Protein AF-A0AAW3Q470-F1 (afdb_monomer)

Organism: NCBI:txid179879

Structure (mmCIF, N/CA/C/O backbone):
data_AF-A0AAW3Q470-F1
#
_entry.id   AF-A0AAW3Q470-F1
#
loop_
_atom_site.group_PDB
_atom_site.id
_atom_site.type_symbol
_atom_site.label_atom_id
_atom_site.label_alt_id
_atom_site.label_comp_id
_atom_site.label_asym_id
_atom_site.label_entity_id
_atom_site.label_seq_id
_atom_site.pdbx_PDB_ins_code
_atom_site.Cartn_x
_atom_site.Cartn_y
_atom_site.Cartn_z
_atom_site.occupancy
_atom_site.B_iso_or_equiv
_atom_site.auth_seq_id
_atom_site.auth_comp_id
_atom_site.auth_asym_id
_atom_site.auth_atom_id
_atom_site.pdbx_PDB_model_num
ATOM 1 N N . MET A 1 1 ? 14.178 1.733 10.748 1.00 35.72 1 MET A N 1
ATOM 2 C CA . MET A 1 1 ? 14.157 0.295 10.387 1.00 35.72 1 MET A CA 1
ATOM 3 C C . MET A 1 1 ? 13.351 -0.022 9.128 1.00 35.72 1 MET A C 1
ATOM 5 O O . MET A 1 1 ? 13.831 -0.846 8.365 1.00 35.72 1 MET A O 1
ATOM 9 N N . SER A 1 2 ? 12.209 0.620 8.828 1.00 35.84 2 SER A N 1
ATOM 10 C CA . SER A 1 2 ? 11.646 0.565 7.457 1.00 35.84 2 SER A CA 1
ATOM 11 C C . SER A 1 2 ? 12.534 1.282 6.434 1.00 35.84 2 SER A C 1
ATOM 13 O O . SER A 1 2 ? 12.610 0.848 5.295 1.00 35.84 2 SER A O 1
ATOM 15 N N . THR A 1 3 ? 13.303 2.284 6.872 1.00 40.38 3 THR A N 1
ATOM 16 C CA . THR A 1 3 ? 14.409 2.885 6.111 1.00 40.38 3 THR A CA 1
ATOM 17 C C . THR A 1 3 ? 15.467 1.862 5.714 1.00 40.38 3 THR A C 1
ATOM 19 O O . THR A 1 3 ? 15.825 1.831 4.556 1.00 40.38 3 THR A O 1
ATOM 22 N N . ILE A 1 4 ? 15.866 0.961 6.618 1.00 41.03 4 ILE A N 1
ATOM 23 C CA . ILE A 1 4 ? 16.892 -0.068 6.361 1.00 41.03 4 ILE A CA 1
ATOM 24 C C . ILE A 1 4 ? 16.369 -1.149 5.403 1.00 41.03 4 ILE A C 1
ATOM 26 O O . ILE A 1 4 ? 17.109 -1.680 4.588 1.00 41.03 4 ILE A O 1
ATOM 30 N N . VAL A 1 5 ? 15.076 -1.483 5.479 1.00 47.66 5 VAL A N 1
ATOM 31 C CA . VAL A 1 5 ? 14.453 -2.446 4.556 1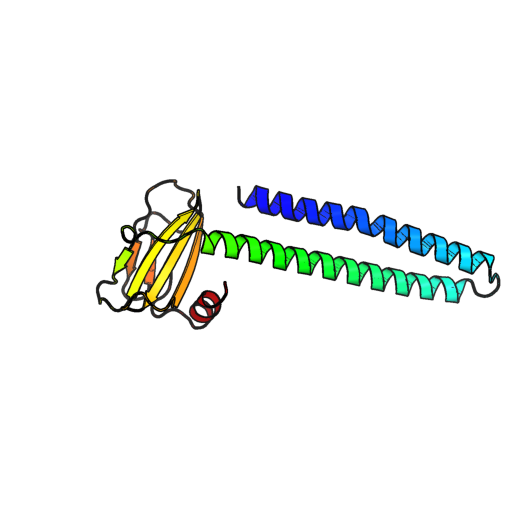.00 47.66 5 VAL A CA 1
ATOM 32 C C . VAL A 1 5 ? 14.226 -1.831 3.172 1.00 47.66 5 VAL A C 1
ATOM 34 O O . VAL A 1 5 ? 14.448 -2.520 2.178 1.00 47.66 5 VAL A O 1
ATOM 37 N N . ASN A 1 6 ? 13.847 -0.550 3.101 1.00 56.38 6 ASN A N 1
ATOM 38 C CA . ASN A 1 6 ? 13.833 0.191 1.842 1.00 56.38 6 ASN A CA 1
ATOM 39 C C . ASN A 1 6 ? 15.249 0.379 1.301 1.00 56.38 6 ASN A C 1
ATOM 41 O O . ASN A 1 6 ? 15.445 0.173 0.118 1.00 56.38 6 ASN A O 1
ATOM 45 N N . GLU A 1 7 ? 16.246 0.678 2.132 1.00 57.41 7 GLU A N 1
ATOM 46 C CA . GLU A 1 7 ? 17.653 0.769 1.731 1.00 57.41 7 GLU A CA 1
ATOM 47 C C . GLU A 1 7 ? 18.174 -0.563 1.222 1.00 57.41 7 GLU A C 1
ATOM 49 O O . GLU A 1 7 ? 18.815 -0.584 0.186 1.00 57.41 7 GLU A O 1
ATOM 54 N N . ALA A 1 8 ? 17.876 -1.679 1.888 1.00 63.56 8 ALA A N 1
ATOM 55 C CA . ALA A 1 8 ? 18.294 -3.000 1.433 1.00 63.56 8 ALA A CA 1
ATOM 56 C C . ALA A 1 8 ? 17.607 -3.384 0.113 1.00 63.56 8 ALA A C 1
ATOM 58 O O . ALA A 1 8 ? 18.249 -3.952 -0.764 1.00 63.56 8 ALA A O 1
ATOM 59 N N . GLY A 1 9 ? 16.325 -3.040 -0.058 1.00 64.50 9 GLY A N 1
ATOM 60 C CA . GLY A 1 9 ? 15.605 -3.223 -1.320 1.00 64.50 9 GLY A CA 1
ATOM 61 C C . GLY A 1 9 ? 16.152 -2.337 -2.442 1.00 64.50 9 GLY A C 1
ATOM 62 O O . GLY A 1 9 ? 16.426 -2.826 -3.533 1.00 64.50 9 GLY A O 1
ATOM 63 N N . ILE A 1 10 ? 16.390 -1.055 -2.162 1.00 67.50 10 ILE A N 1
ATOM 64 C CA . ILE A 1 10 ? 16.997 -0.086 -3.085 1.00 67.50 10 ILE A CA 1
ATOM 65 C C . ILE A 1 10 ? 18.430 -0.505 -3.433 1.00 67.50 10 ILE A C 1
ATOM 67 O O . ILE A 1 10 ? 18.812 -0.446 -4.597 1.00 67.50 10 ILE A O 1
ATOM 71 N N . ALA A 1 11 ? 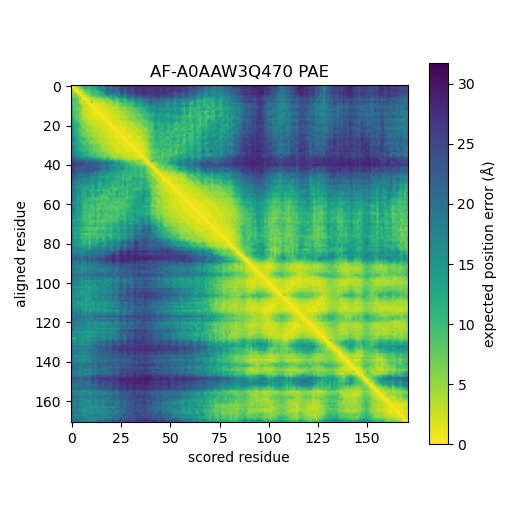19.204 -0.992 -2.465 1.00 67.69 11 ALA A N 1
ATOM 72 C CA . ALA A 1 11 ? 20.562 -1.483 -2.662 1.00 67.69 11 ALA A CA 1
ATOM 73 C C . ALA A 1 11 ? 20.576 -2.754 -3.513 1.00 67.69 11 ALA A C 1
ATOM 75 O O . ALA A 1 11 ? 21.370 -2.847 -4.442 1.00 67.69 11 ALA A O 1
ATOM 76 N N . LEU A 1 12 ? 19.669 -3.705 -3.270 1.00 75.12 12 LEU A N 1
ATOM 77 C CA . LEU A 1 12 ? 19.540 -4.910 -4.093 1.00 75.12 12 LEU A CA 1
ATOM 78 C C . LEU A 1 12 ? 19.161 -4.560 -5.539 1.00 75.12 12 LEU A C 1
ATOM 80 O O . LEU A 1 12 ? 19.720 -5.107 -6.487 1.00 75.12 12 LEU A O 1
ATOM 84 N N . MET A 1 13 ? 18.249 -3.605 -5.707 1.00 70.88 13 MET A N 1
ATOM 85 C CA . MET A 1 13 ? 17.831 -3.094 -7.012 1.00 70.88 13 MET A CA 1
ATOM 86 C C . MET A 1 13 ? 18.971 -2.369 -7.727 1.00 70.88 13 MET A C 1
ATOM 88 O O . MET A 1 13 ? 19.180 -2.585 -8.919 1.00 70.88 13 MET A O 1
ATOM 92 N N . ALA A 1 14 ? 19.753 -1.570 -7.001 1.00 71.25 14 ALA A N 1
ATOM 93 C CA . ALA A 1 14 ? 20.949 -0.923 -7.521 1.00 71.25 14 ALA A CA 1
ATOM 94 C C . ALA A 1 14 ? 22.010 -1.954 -7.935 1.00 71.25 14 ALA A C 1
ATOM 96 O O . ALA A 1 14 ? 22.569 -1.837 -9.021 1.00 71.25 14 ALA A O 1
ATOM 97 N N . ILE A 1 15 ? 22.235 -3.000 -7.135 1.00 78.62 15 ILE A N 1
ATOM 98 C CA . ILE A 1 15 ? 23.158 -4.098 -7.461 1.00 78.62 15 ILE A CA 1
ATOM 99 C C . ILE A 1 15 ? 22.696 -4.835 -8.723 1.00 78.62 15 ILE A C 1
ATOM 101 O O . ILE A 1 15 ? 23.507 -5.076 -9.614 1.00 78.62 15 ILE A O 1
ATOM 105 N N . LEU A 1 16 ? 21.403 -5.147 -8.849 1.00 76.88 16 LEU A N 1
ATOM 106 C CA . LEU A 1 16 ? 20.843 -5.775 -10.051 1.00 76.88 16 LEU A CA 1
ATOM 107 C C . LEU A 1 16 ? 21.001 -4.883 -11.288 1.00 76.88 16 LEU A C 1
ATOM 109 O O . LEU A 1 16 ? 21.355 -5.374 -12.362 1.00 76.88 16 LEU A O 1
ATOM 113 N N . LEU A 1 17 ? 20.797 -3.573 -11.151 1.00 73.38 17 LEU A N 1
ATOM 114 C CA . LEU A 1 17 ? 21.004 -2.618 -12.241 1.00 73.38 17 LEU A CA 1
ATOM 115 C C . LEU A 1 17 ? 22.481 -2.566 -12.663 1.00 73.38 17 LEU A C 1
ATOM 117 O O . LEU A 1 17 ? 22.801 -2.658 -13.848 1.00 73.38 17 LEU A O 1
ATOM 121 N N . VAL A 1 18 ? 23.383 -2.479 -11.683 1.00 78.44 18 VAL A N 1
ATOM 122 C CA . VAL A 1 18 ? 24.838 -2.447 -11.884 1.00 78.44 18 VAL A CA 1
ATOM 123 C C . VAL A 1 18 ? 25.358 -3.764 -12.454 1.00 78.44 18 VAL A C 1
ATOM 125 O O . VAL A 1 18 ? 26.320 -3.738 -13.208 1.00 78.44 18 VAL A O 1
ATOM 128 N N . ALA A 1 19 ? 24.732 -4.902 -12.154 1.00 77.56 19 ALA A N 1
ATOM 129 C CA . ALA A 1 19 ? 25.108 -6.198 -12.717 1.00 77.56 19 ALA A CA 1
ATOM 130 C C . ALA A 1 19 ? 24.569 -6.404 -14.144 1.00 77.56 19 ALA A C 1
ATOM 132 O O . ALA A 1 19 ? 25.247 -6.986 -14.988 1.00 77.56 19 ALA A O 1
ATOM 133 N N . THR A 1 20 ? 23.363 -5.914 -14.446 1.00 75.12 20 THR A N 1
ATOM 134 C CA . THR A 1 20 ? 22.723 -6.110 -15.760 1.00 75.12 20 THR A CA 1
ATOM 135 C C . THR A 1 20 ? 23.263 -5.170 -16.838 1.00 75.12 20 THR A C 1
ATOM 137 O O . THR A 1 20 ? 23.441 -5.598 -17.980 1.00 75.12 20 THR A O 1
ATOM 140 N N . LEU A 1 21 ? 23.594 -3.923 -16.492 1.00 74.38 21 LEU A N 1
ATOM 141 C CA . LEU A 1 21 ? 24.195 -2.948 -17.411 1.00 74.38 21 LEU A CA 1
ATOM 142 C C . LEU A 1 21 ? 25.477 -3.445 -18.115 1.00 74.38 21 LEU A C 1
ATOM 144 O O . LEU A 1 21 ? 25.499 -3.412 -19.346 1.00 74.38 21 LEU A O 1
ATOM 148 N N . PRO A 1 22 ? 26.520 -3.943 -17.418 1.00 76.19 22 PRO A N 1
ATOM 149 C CA . PRO A 1 22 ? 27.754 -4.405 -18.049 1.00 76.19 22 PRO A CA 1
ATOM 150 C C . PRO A 1 22 ? 27.541 -5.642 -18.925 1.00 76.19 22 PRO A C 1
ATOM 152 O O . PRO A 1 22 ? 28.204 -5.789 -19.945 1.00 76.19 22 PRO A O 1
ATOM 155 N N . ILE A 1 23 ? 26.586 -6.515 -18.586 1.00 75.25 23 ILE A N 1
ATOM 156 C CA . ILE A 1 23 ? 26.246 -7.678 -19.420 1.00 75.25 23 ILE A CA 1
ATOM 157 C C . ILE A 1 23 ? 25.618 -7.214 -20.740 1.00 75.25 23 ILE A C 1
ATOM 159 O O . ILE A 1 23 ? 25.977 -7.701 -21.814 1.00 75.25 23 ILE A O 1
ATOM 163 N N . VAL A 1 24 ? 24.702 -6.244 -20.676 1.00 75.44 24 VAL A N 1
ATOM 164 C CA . VAL A 1 24 ? 24.042 -5.682 -21.862 1.00 75.44 24 VAL A CA 1
ATOM 165 C C . VAL A 1 24 ? 25.033 -4.911 -22.735 1.00 75.44 24 VAL A C 1
ATOM 167 O O . VAL A 1 24 ? 25.000 -5.060 -23.962 1.00 75.44 24 VAL A O 1
ATOM 170 N N . THR A 1 25 ? 25.941 -4.131 -22.139 1.00 75.06 25 THR A N 1
ATOM 171 C CA . THR A 1 25 ? 26.975 -3.413 -22.897 1.00 75.06 25 THR A CA 1
ATOM 172 C C . THR A 1 25 ? 27.974 -4.378 -23.528 1.00 75.06 25 THR A C 1
ATOM 174 O O . THR A 1 25 ? 28.236 -4.248 -24.721 1.00 75.06 25 THR A O 1
ATOM 177 N N . LEU A 1 26 ? 28.454 -5.393 -22.800 1.00 76.81 26 LEU A N 1
ATOM 178 C CA . LEU A 1 26 ? 29.389 -6.396 -23.318 1.00 76.81 26 LEU A CA 1
ATOM 179 C C . LEU A 1 26 ? 28.780 -7.179 -24.490 1.00 76.81 26 LEU A C 1
ATOM 181 O O . LEU A 1 26 ? 29.400 -7.297 -25.545 1.00 76.81 26 LEU A O 1
ATOM 185 N N . ALA A 1 27 ? 27.539 -7.656 -24.347 1.00 75.25 27 ALA A N 1
ATOM 186 C CA . ALA A 1 27 ? 26.845 -8.387 -25.407 1.00 75.25 27 ALA A CA 1
ATOM 187 C C . ALA A 1 27 ? 26.635 -7.537 -26.672 1.00 75.25 27 ALA A C 1
ATOM 189 O O . ALA A 1 27 ? 26.650 -8.068 -27.783 1.00 75.25 27 ALA A O 1
ATOM 190 N N . SER A 1 28 ? 26.443 -6.228 -26.509 1.00 70.50 28 SER A N 1
ATOM 191 C CA . SER A 1 28 ? 26.284 -5.297 -27.631 1.00 70.50 28 SER A CA 1
ATOM 192 C C . SER A 1 28 ? 27.628 -4.980 -28.285 1.00 70.50 28 SER A C 1
ATOM 194 O O . SER A 1 28 ? 27.725 -4.963 -29.506 1.00 70.50 28 SER A O 1
ATOM 196 N N . LEU A 1 29 ? 28.690 -4.829 -27.490 1.00 75.44 29 LEU A N 1
ATOM 197 C CA . LEU A 1 29 ? 30.047 -4.575 -27.976 1.00 75.44 29 LEU A CA 1
ATOM 198 C C . LEU A 1 29 ? 30.573 -5.757 -28.804 1.00 75.44 29 LEU A C 1
ATOM 200 O O . LEU A 1 29 ? 31.137 -5.542 -29.873 1.00 75.44 29 LEU A O 1
ATOM 204 N N . VAL A 1 30 ? 30.294 -6.996 -28.381 1.00 78.94 30 VAL A N 1
ATOM 205 C CA . VAL A 1 30 ? 30.617 -8.218 -29.143 1.00 78.94 30 VAL A CA 1
ATOM 206 C C . VAL A 1 30 ? 29.910 -8.247 -30.503 1.00 78.94 30 VAL A C 1
ATOM 208 O O . VAL A 1 30 ? 30.540 -8.562 -31.513 1.00 78.94 30 VAL A O 1
ATOM 211 N N . ARG A 1 31 ? 28.621 -7.885 -30.564 1.00 72.62 31 ARG A N 1
ATOM 212 C CA . ARG A 1 31 ? 27.865 -7.829 -31.832 1.00 72.62 31 ARG A CA 1
ATOM 213 C C . ARG A 1 31 ? 28.384 -6.747 -32.762 1.00 72.62 31 ARG A C 1
ATOM 215 O O . ARG A 1 31 ? 28.517 -6.981 -33.959 1.00 72.62 31 ARG A O 1
ATOM 222 N N . LEU A 1 32 ? 28.715 -5.589 -32.203 1.00 68.88 32 LEU A N 1
ATOM 223 C CA . LEU A 1 32 ? 29.225 -4.451 -32.953 1.00 68.88 32 LEU A CA 1
ATOM 224 C C . LEU A 1 32 ? 30.609 -4.770 -33.538 1.00 68.88 32 LEU A C 1
ATOM 226 O O . LEU A 1 32 ? 30.848 -4.510 -34.717 1.00 68.88 32 LEU A O 1
ATOM 230 N N . LEU A 1 33 ? 31.474 -5.438 -32.765 1.00 74.56 33 LEU A N 1
ATOM 231 C CA . LEU A 1 33 ? 32.753 -5.954 -33.256 1.00 74.56 33 LEU A CA 1
ATOM 232 C C . LEU A 1 33 ? 32.542 -6.947 -34.404 1.00 74.56 33 LEU A C 1
ATOM 234 O O . LEU A 1 33 ? 33.139 -6.789 -35.466 1.00 74.56 33 LEU A O 1
ATOM 238 N N . HIS A 1 34 ? 31.650 -7.926 -34.219 1.00 77.00 34 HIS A N 1
ATOM 239 C CA . HIS A 1 34 ? 31.324 -8.915 -35.246 1.00 77.00 34 HIS A CA 1
ATOM 240 C C . HIS A 1 34 ? 30.799 -8.252 -36.529 1.00 77.00 34 HIS A C 1
ATOM 242 O O . HIS A 1 34 ? 31.244 -8.583 -37.626 1.00 77.00 34 HIS A O 1
ATOM 248 N N . SER A 1 35 ? 29.895 -7.277 -36.413 1.00 67.94 35 SER A N 1
ATOM 249 C CA . SER A 1 35 ? 29.346 -6.542 -37.557 1.00 67.94 35 SER A CA 1
ATOM 250 C C . SER A 1 35 ? 30.425 -5.761 -38.309 1.00 67.94 35 SER A C 1
ATOM 252 O O . SER A 1 35 ? 30.483 -5.842 -39.532 1.00 67.94 35 SER A O 1
ATOM 254 N N . ILE A 1 36 ? 31.309 -5.050 -37.599 1.00 70.12 36 ILE A N 1
ATOM 255 C CA . ILE A 1 36 ? 32.412 -4.290 -38.212 1.00 70.12 36 ILE A CA 1
ATOM 256 C C . ILE A 1 36 ? 33.407 -5.220 -38.918 1.00 70.12 36 ILE A C 1
ATOM 258 O O . ILE A 1 36 ? 33.888 -4.880 -39.999 1.00 70.12 36 ILE A O 1
ATOM 262 N N . LEU A 1 37 ? 33.716 -6.374 -38.317 1.00 72.44 37 LEU A N 1
ATOM 263 C CA . LEU A 1 37 ? 34.599 -7.388 -38.902 1.00 72.44 37 LEU A CA 1
ATOM 264 C C . LEU A 1 37 ? 33.973 -8.065 -40.127 1.00 72.44 37 LEU A C 1
ATOM 266 O O . LEU A 1 37 ? 34.682 -8.367 -41.081 1.00 72.44 37 LEU A O 1
ATOM 270 N N . SER A 1 38 ? 32.658 -8.291 -40.108 1.00 73.25 38 SER A N 1
ATOM 271 C CA . SER A 1 38 ? 31.947 -8.983 -41.188 1.00 73.25 38 SER A CA 1
ATOM 272 C C . SER A 1 38 ? 31.560 -8.089 -42.371 1.00 73.25 38 SER A C 1
ATOM 274 O O . SER A 1 38 ? 31.427 -8.609 -43.475 1.00 73.25 38 SER A O 1
ATOM 276 N N . ASN A 1 39 ? 31.388 -6.770 -42.182 1.00 66.62 39 ASN A N 1
ATOM 277 C CA . ASN A 1 39 ? 30.885 -5.894 -43.245 1.00 66.62 39 ASN A CA 1
ATOM 278 C C . ASN A 1 39 ? 31.510 -4.474 -43.214 1.00 66.62 39 ASN A C 1
ATOM 280 O O . ASN A 1 39 ? 30.959 -3.549 -42.611 1.00 66.62 39 ASN A O 1
ATOM 284 N N . PRO A 1 40 ? 32.671 -4.257 -43.864 1.00 63.00 40 PRO A N 1
ATOM 285 C CA . PRO A 1 40 ? 33.453 -3.023 -43.722 1.00 63.00 40 PRO A CA 1
ATOM 286 C C . PRO A 1 40 ? 32.849 -1.776 -44.402 1.00 63.00 40 PRO A C 1
ATOM 288 O O . PRO A 1 40 ? 33.286 -0.666 -44.099 1.00 63.00 40 PRO A O 1
ATOM 291 N N . GLY A 1 41 ? 31.859 -1.934 -45.292 1.00 66.75 41 GLY A N 1
ATOM 292 C CA . GLY A 1 41 ? 31.268 -0.843 -46.086 1.00 66.75 41 GLY A CA 1
ATOM 293 C C . GLY A 1 41 ? 30.074 -0.110 -45.455 1.00 66.75 41 GLY A C 1
ATOM 294 O O . GLY A 1 41 ? 29.763 0.995 -45.886 1.00 66.75 41 GLY A O 1
ATOM 295 N N . ASP A 1 42 ? 29.432 -0.676 -44.426 1.00 68.00 42 ASP A N 1
ATOM 296 C CA . ASP A 1 42 ? 28.214 -0.126 -43.798 1.00 68.00 42 ASP A CA 1
ATOM 297 C C . ASP A 1 42 ? 28.392 0.087 -42.285 1.00 68.00 42 ASP A C 1
ATOM 299 O O . ASP A 1 42 ? 27.664 -0.429 -41.436 1.00 68.00 42 ASP A O 1
ATOM 303 N N . ARG A 1 43 ? 29.427 0.847 -41.913 1.00 62.59 43 ARG A N 1
ATOM 304 C CA . ARG A 1 43 ? 29.689 1.165 -40.499 1.00 62.59 43 ARG A CA 1
ATOM 305 C C . ARG A 1 43 ? 28.611 2.066 -39.892 1.00 62.59 43 ARG A C 1
ATOM 307 O O . ARG A 1 43 ? 28.300 1.918 -38.716 1.00 62.59 43 ARG A O 1
ATOM 314 N N . GLY A 1 44 ? 28.040 2.989 -40.669 1.00 65.06 44 GLY A N 1
ATOM 315 C CA . GLY A 1 44 ? 27.055 3.960 -40.177 1.00 65.06 44 GLY A CA 1
ATOM 316 C C . GLY A 1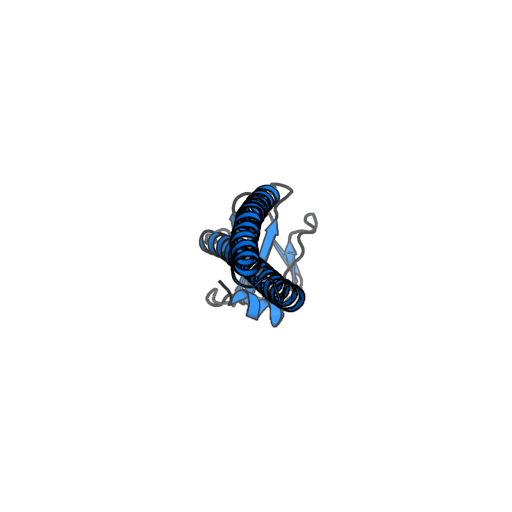 44 ? 25.707 3.329 -39.813 1.00 65.06 44 GLY A C 1
ATOM 317 O O . GLY A 1 44 ? 25.188 3.589 -38.725 1.00 65.06 44 GLY A O 1
ATOM 318 N N . GLY A 1 45 ? 25.169 2.465 -40.685 1.00 70.25 45 GLY A N 1
ATOM 319 C CA . GLY A 1 45 ? 23.904 1.763 -40.450 1.00 70.25 45 GLY A CA 1
ATOM 320 C C . GLY A 1 45 ? 23.997 0.758 -39.303 1.00 70.25 45 GLY A C 1
ATOM 321 O O . GLY A 1 45 ? 23.134 0.741 -38.420 1.00 70.25 45 GLY A O 1
ATOM 322 N N . ALA A 1 46 ? 25.097 -0.001 -39.249 1.00 67.25 46 ALA A N 1
ATOM 323 C CA . ALA A 1 46 ? 25.353 -0.974 -38.188 1.00 67.25 46 ALA A CA 1
ATOM 324 C C . ALA A 1 46 ? 25.425 -0.330 -36.790 1.00 67.25 46 ALA A C 1
ATOM 326 O O . ALA A 1 46 ? 24.809 -0.827 -35.845 1.00 67.25 46 ALA A O 1
ATOM 327 N N . ILE A 1 47 ? 26.115 0.810 -36.648 1.00 66.62 47 ILE A N 1
ATOM 328 C CA . ILE A 1 47 ? 26.227 1.518 -35.360 1.00 66.62 47 ILE A CA 1
ATOM 329 C C . ILE A 1 47 ? 24.862 2.065 -34.915 1.00 66.62 47 ILE A C 1
ATOM 331 O O . ILE A 1 47 ? 24.484 1.904 -33.754 1.00 66.62 47 ILE A O 1
ATOM 335 N N . ALA A 1 48 ? 24.090 2.675 -35.821 1.00 72.56 48 ALA A N 1
ATOM 336 C CA . ALA A 1 48 ? 22.782 3.244 -35.484 1.00 72.56 48 ALA A CA 1
ATOM 337 C C . ALA A 1 48 ? 21.768 2.172 -35.041 1.00 72.56 48 ALA A C 1
ATOM 339 O O . ALA A 1 48 ? 21.003 2.378 -34.091 1.00 72.56 48 ALA A O 1
ATOM 340 N N . GLN A 1 49 ? 21.774 1.010 -35.700 1.00 71.69 49 GLN A N 1
ATOM 341 C CA . GLN A 1 49 ? 20.884 -0.098 -35.366 1.00 71.69 49 GLN A CA 1
ATOM 342 C C . GLN A 1 49 ? 21.231 -0.725 -34.008 1.00 71.69 49 GLN A C 1
ATOM 344 O O . GLN A 1 49 ? 20.328 -0.980 -33.206 1.00 71.69 49 GLN A O 1
ATOM 349 N N . GLU A 1 50 ? 22.517 -0.905 -33.704 1.00 69.81 50 GLU A N 1
ATOM 350 C CA . GLU A 1 50 ? 22.961 -1.448 -32.415 1.00 69.81 50 GLU A CA 1
ATOM 351 C C . GLU A 1 50 ? 22.706 -0.476 -31.256 1.00 69.81 50 GLU A C 1
ATOM 353 O O . GLU A 1 50 ? 22.223 -0.898 -30.204 1.00 69.81 50 GLU A O 1
ATOM 358 N N . VAL A 1 51 ? 22.905 0.836 -31.449 1.00 73.69 51 VAL A N 1
ATOM 359 C CA . VAL A 1 51 ? 22.538 1.847 -30.437 1.00 73.69 51 VAL A CA 1
ATOM 360 C C . VAL A 1 51 ? 21.040 1.784 -30.137 1.00 73.69 51 VAL A C 1
ATOM 362 O O . VAL A 1 51 ? 20.642 1.772 -28.973 1.00 73.69 51 VAL A O 1
ATOM 365 N N . LYS A 1 52 ? 20.188 1.659 -31.161 1.00 73.94 52 LYS A N 1
ATOM 366 C CA . LYS A 1 52 ? 18.735 1.535 -30.971 1.00 73.94 52 LYS A CA 1
ATOM 367 C C . LYS A 1 52 ? 18.354 0.265 -30.199 1.00 73.94 52 LYS A C 1
ATOM 369 O O . LYS A 1 52 ? 17.466 0.310 -29.344 1.00 73.94 52 LYS A O 1
ATOM 374 N N . ILE A 1 53 ? 19.016 -0.860 -30.481 1.00 78.62 53 ILE A N 1
ATOM 375 C CA . ILE A 1 53 ? 18.795 -2.133 -29.777 1.00 78.62 53 ILE A CA 1
ATOM 376 C C . ILE A 1 53 ? 19.257 -2.034 -28.319 1.00 78.62 53 ILE A C 1
ATOM 378 O O . ILE A 1 53 ? 18.515 -2.457 -27.428 1.00 78.62 53 ILE A O 1
ATOM 382 N N . LEU A 1 54 ? 20.431 -1.445 -28.072 1.00 74.19 54 LEU A N 1
ATOM 383 C CA . LEU A 1 54 ? 20.974 -1.212 -26.734 1.00 74.19 54 LEU A CA 1
ATOM 384 C C . LEU A 1 54 ? 20.013 -0.350 -25.911 1.00 74.19 54 LEU A C 1
ATOM 386 O O . LEU A 1 54 ? 19.578 -0.777 -24.847 1.00 74.19 54 LEU A O 1
ATOM 390 N N . VAL A 1 55 ? 19.618 0.816 -26.431 1.00 76.69 55 VAL A N 1
ATOM 391 C CA . VAL A 1 55 ? 18.700 1.743 -25.751 1.00 76.69 55 VAL A CA 1
ATOM 392 C C . VAL A 1 55 ? 17.391 1.041 -25.390 1.00 76.69 55 VAL A C 1
ATOM 394 O O . VAL A 1 55 ? 16.948 1.112 -24.244 1.00 76.69 55 VAL A O 1
ATOM 397 N N . ARG A 1 56 ? 16.800 0.289 -26.328 1.00 80.69 56 ARG A N 1
ATOM 398 C CA . ARG A 1 56 ? 15.548 -0.439 -26.085 1.00 80.69 56 ARG A CA 1
ATOM 399 C C . ARG A 1 56 ? 15.706 -1.526 -25.021 1.00 80.69 56 ARG A C 1
ATOM 401 O O . ARG A 1 56 ? 14.832 -1.667 -24.166 1.00 80.69 56 ARG A O 1
ATOM 408 N N . ARG A 1 57 ? 16.793 -2.302 -25.063 1.00 81.00 57 ARG A N 1
ATOM 409 C CA . ARG A 1 57 ? 17.059 -3.373 -24.088 1.00 81.00 57 ARG A CA 1
ATOM 410 C C . ARG A 1 57 ? 17.323 -2.819 -22.699 1.00 81.00 57 ARG A C 1
ATOM 412 O O . ARG A 1 57 ? 16.727 -3.316 -21.751 1.00 81.00 57 ARG A O 1
ATOM 419 N N . THR A 1 58 ? 18.141 -1.777 -22.591 1.00 76.69 58 THR A N 1
ATOM 420 C CA . THR A 1 58 ? 18.420 -1.110 -21.317 1.00 76.69 58 THR A CA 1
ATOM 421 C C . THR A 1 58 ? 17.143 -0.527 -20.729 1.00 76.69 58 THR A C 1
ATOM 423 O O . THR A 1 58 ? 16.835 -0.797 -19.575 1.00 76.69 58 THR A O 1
ATOM 426 N N . PHE A 1 59 ? 16.339 0.179 -21.530 1.00 79.62 59 PHE A N 1
ATOM 427 C CA . PHE A 1 59 ? 15.060 0.717 -21.069 1.00 79.62 59 PHE A CA 1
ATOM 428 C C . PHE A 1 59 ? 14.112 -0.385 -20.576 1.00 79.62 59 PHE A C 1
ATOM 430 O O . PHE A 1 59 ? 13.527 -0.267 -19.504 1.00 79.62 59 PHE A O 1
ATOM 437 N N . THR A 1 60 ? 14.005 -1.489 -21.322 1.00 82.94 60 THR A N 1
ATOM 438 C CA . THR A 1 60 ? 13.151 -2.623 -20.936 1.00 82.94 60 THR A CA 1
ATOM 439 C C . THR A 1 60 ? 13.646 -3.282 -19.647 1.00 82.94 60 THR A C 1
ATOM 441 O O . THR A 1 60 ? 12.845 -3.564 -18.764 1.00 82.94 60 THR A O 1
ATOM 444 N N . ALA A 1 61 ? 14.957 -3.495 -19.507 1.00 78.69 61 ALA A N 1
ATOM 445 C CA . ALA A 1 61 ? 15.546 -4.084 -18.307 1.00 78.69 61 ALA A CA 1
ATOM 446 C C . ALA A 1 61 ? 15.315 -3.202 -17.073 1.00 78.69 61 ALA A C 1
ATOM 448 O O . ALA A 1 61 ? 14.867 -3.701 -16.044 1.00 78.69 61 ALA A O 1
ATOM 449 N N . VAL A 1 62 ? 15.540 -1.890 -17.196 1.00 78.94 62 VAL A N 1
ATOM 450 C CA . VAL A 1 62 ? 15.265 -0.923 -16.124 1.00 78.94 62 VAL A CA 1
ATOM 451 C C . VAL A 1 62 ? 13.784 -0.951 -15.745 1.00 78.94 62 VAL A C 1
ATOM 453 O O . VAL A 1 62 ? 13.467 -1.055 -14.564 1.00 78.94 62 VAL A O 1
ATOM 456 N N . ALA A 1 63 ? 12.875 -0.926 -16.725 1.00 82.12 63 ALA A N 1
ATOM 457 C CA . ALA A 1 63 ? 11.436 -0.964 -16.470 1.00 82.12 63 ALA A CA 1
ATOM 458 C C . ALA A 1 63 ? 11.001 -2.245 -15.736 1.00 82.12 63 ALA A C 1
ATOM 460 O O . ALA A 1 63 ? 10.234 -2.171 -14.777 1.00 82.12 63 ALA A O 1
ATOM 461 N N . VAL A 1 64 ? 11.523 -3.409 -16.141 1.00 84.25 64 VAL A N 1
ATOM 462 C CA . VAL A 1 64 ? 11.244 -4.696 -15.482 1.00 84.25 64 VAL A CA 1
ATOM 463 C C . VAL A 1 64 ? 11.769 -4.707 -14.050 1.00 84.25 64 VAL A C 1
ATOM 465 O O . VAL A 1 64 ? 11.044 -5.109 -13.144 1.00 84.25 64 VAL A O 1
ATOM 468 N N . VAL A 1 65 ? 13.002 -4.241 -13.834 1.00 80.31 65 VAL A N 1
ATOM 469 C CA . VAL A 1 65 ? 13.602 -4.168 -12.498 1.00 80.31 65 VAL A CA 1
ATOM 470 C C . VAL A 1 65 ? 12.746 -3.283 -11.596 1.00 80.31 65 VAL A C 1
ATOM 472 O O . VAL A 1 65 ? 12.302 -3.758 -10.556 1.00 80.31 65 VAL A O 1
ATOM 475 N N . VAL A 1 66 ? 12.421 -2.057 -12.025 1.00 80.31 66 VAL A N 1
ATOM 476 C CA . VAL A 1 66 ? 11.558 -1.125 -11.274 1.00 80.31 66 VAL A CA 1
ATOM 477 C C . VAL A 1 66 ? 10.208 -1.759 -10.931 1.00 80.31 66 VAL A C 1
ATOM 479 O O . VAL A 1 66 ? 9.809 -1.731 -9.768 1.00 80.31 66 VAL A O 1
ATOM 482 N N . ALA A 1 67 ? 9.536 -2.378 -11.906 1.00 81.31 67 ALA A N 1
ATOM 483 C CA . ALA A 1 67 ? 8.250 -3.032 -11.681 1.00 81.31 67 ALA A CA 1
ATOM 484 C C . ALA A 1 67 ? 8.344 -4.155 -10.633 1.00 81.31 67 ALA A C 1
ATOM 486 O O . ALA A 1 67 ? 7.520 -4.208 -9.721 1.00 81.31 67 ALA A O 1
ATOM 487 N N . LEU A 1 68 ? 9.370 -5.009 -10.709 1.00 83.25 68 LEU A N 1
ATOM 488 C CA . LEU A 1 68 ? 9.603 -6.069 -9.722 1.00 83.25 68 LEU A CA 1
ATOM 489 C C . LEU A 1 68 ? 9.872 -5.505 -8.323 1.00 83.25 68 LEU A C 1
ATOM 491 O O . LEU A 1 68 ? 9.347 -6.036 -7.348 1.00 83.25 68 LEU A O 1
ATOM 495 N N . GLY A 1 69 ? 10.635 -4.415 -8.215 1.00 78.12 69 GLY A N 1
ATOM 496 C CA . GLY A 1 69 ? 10.873 -3.734 -6.941 1.00 78.12 69 GLY A CA 1
ATOM 497 C C . GLY A 1 69 ? 9.587 -3.196 -6.313 1.00 78.12 69 GLY A C 1
ATOM 498 O O . GLY A 1 69 ? 9.355 -3.399 -5.121 1.00 78.12 69 GLY A O 1
ATOM 499 N N . CYS A 1 70 ? 8.720 -2.570 -7.115 1.00 77.44 70 CYS A N 1
ATOM 500 C CA . CYS A 1 70 ? 7.408 -2.106 -6.660 1.00 77.44 70 CYS A CA 1
ATOM 501 C C . CYS A 1 70 ? 6.524 -3.270 -6.187 1.00 77.44 70 CYS A C 1
ATOM 503 O O . CYS A 1 70 ? 5.955 -3.196 -5.099 1.00 77.44 70 CYS A O 1
ATOM 505 N N . VAL A 1 71 ? 6.445 -4.356 -6.967 1.00 79.75 71 VAL A N 1
ATOM 506 C CA . VAL A 1 71 ? 5.657 -5.552 -6.617 1.00 79.75 71 VAL A CA 1
ATOM 507 C C . VAL A 1 71 ? 6.182 -6.206 -5.339 1.00 79.75 71 VAL A C 1
ATOM 509 O O . VAL A 1 71 ? 5.397 -6.572 -4.469 1.00 79.75 71 VAL A O 1
ATOM 512 N N . TRP A 1 72 ? 7.501 -6.321 -5.189 1.00 78.31 72 TRP A N 1
ATOM 513 C CA . TRP A 1 72 ? 8.117 -6.899 -3.997 1.00 78.31 72 TRP A CA 1
ATOM 514 C C . TRP A 1 72 ? 7.883 -6.047 -2.745 1.00 78.31 72 TRP A C 1
ATOM 516 O O . TRP A 1 72 ? 7.564 -6.584 -1.684 1.00 78.31 72 TRP A O 1
ATOM 526 N N . GLY A 1 73 ? 8.025 -4.722 -2.860 1.00 76.69 73 GLY A N 1
ATOM 527 C CA . GLY A 1 73 ? 7.728 -3.792 -1.769 1.00 76.69 73 GLY A CA 1
ATOM 528 C C . GLY A 1 73 ? 6.280 -3.922 -1.303 1.00 76.69 73 GLY A C 1
ATOM 529 O O . GLY A 1 73 ? 6.033 -4.101 -0.112 1.00 76.69 73 GLY A O 1
ATOM 530 N N . TYR A 1 74 ? 5.349 -3.948 -2.259 1.00 75.06 74 TYR A N 1
ATOM 531 C CA . TYR A 1 74 ? 3.933 -4.170 -1.993 1.00 75.06 74 TYR A CA 1
ATOM 532 C C . TYR A 1 7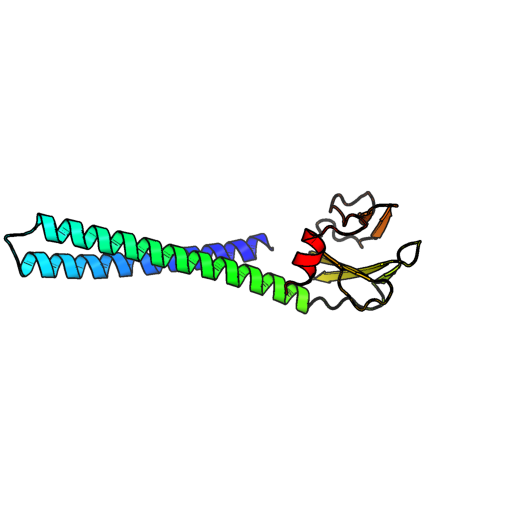4 ? 3.671 -5.520 -1.313 1.00 75.06 74 TYR A C 1
ATOM 534 O O . TYR A 1 74 ? 3.021 -5.556 -0.272 1.00 75.06 74 TYR A O 1
ATOM 542 N N . TRP A 1 75 ? 4.228 -6.621 -1.838 1.00 76.69 75 TRP A N 1
ATOM 543 C CA . TRP A 1 75 ? 4.079 -7.953 -1.238 1.00 76.69 75 TRP A CA 1
ATOM 544 C C . TRP A 1 75 ? 4.544 -7.949 0.215 1.00 76.69 75 TRP A C 1
ATOM 546 O O . TRP A 1 75 ? 3.857 -8.462 1.093 1.00 76.69 75 TRP A O 1
ATOM 556 N N . LYS A 1 76 ? 5.705 -7.358 0.500 1.00 72.88 76 LYS A N 1
ATOM 557 C CA . LYS A 1 76 ? 6.246 -7.335 1.860 1.00 72.88 76 LYS A CA 1
ATOM 558 C C . LYS A 1 76 ? 5.349 -6.570 2.831 1.00 72.88 76 LYS A C 1
ATOM 560 O O . LYS A 1 76 ? 5.227 -6.978 3.987 1.00 72.88 76 LYS A O 1
ATOM 565 N N . ASP A 1 77 ? 4.750 -5.475 2.382 1.00 69.06 77 ASP A N 1
ATOM 566 C CA . ASP A 1 77 ? 3.807 -4.714 3.195 1.00 69.06 77 ASP A CA 1
ATOM 567 C C . ASP A 1 77 ? 2.485 -5.477 3.387 1.00 69.06 77 ASP A C 1
ATOM 569 O O . ASP A 1 77 ? 1.999 -5.538 4.515 1.00 69.06 77 ASP A O 1
ATOM 573 N N . ALA A 1 78 ? 1.978 -6.157 2.354 1.00 71.50 78 ALA A N 1
ATOM 574 C CA . ALA A 1 78 ? 0.824 -7.060 2.442 1.00 71.50 78 ALA A CA 1
ATOM 575 C C . ALA A 1 78 ? 1.071 -8.226 3.418 1.00 71.50 78 ALA A C 1
ATOM 577 O O . ALA A 1 78 ? 0.256 -8.519 4.288 1.00 71.50 78 ALA A O 1
ATOM 578 N N . GLN A 1 79 ? 2.249 -8.851 3.359 1.00 72.00 79 GLN A N 1
ATOM 579 C CA . GLN A 1 79 ? 2.612 -9.942 4.265 1.00 72.00 79 GLN A CA 1
ATOM 580 C C . GLN A 1 79 ? 2.660 -9.477 5.727 1.00 72.00 79 GLN A C 1
ATOM 582 O O . GLN A 1 79 ? 2.168 -10.167 6.612 1.00 72.00 79 GLN A O 1
ATOM 587 N N . ARG A 1 80 ? 3.179 -8.271 5.989 1.00 67.81 80 ARG A N 1
ATOM 588 C CA . ARG A 1 80 ? 3.148 -7.682 7.339 1.00 67.81 80 ARG A CA 1
ATOM 589 C C . ARG A 1 80 ? 1.730 -7.416 7.834 1.00 67.81 80 ARG A C 1
ATOM 591 O O . ARG A 1 80 ? 1.488 -7.516 9.031 1.00 67.81 80 ARG A O 1
ATOM 598 N N . ARG A 1 81 ? 0.809 -7.056 6.937 1.00 66.50 81 ARG A N 1
ATOM 599 C CA . ARG A 1 81 ? -0.610 -6.878 7.272 1.00 66.50 81 ARG A CA 1
ATOM 600 C C . ARG A 1 81 ? -1.269 -8.217 7.585 1.00 66.50 81 ARG A C 1
ATOM 602 O O . ARG A 1 81 ? -2.061 -8.273 8.520 1.00 66.50 81 ARG A O 1
ATOM 609 N N . ALA A 1 82 ? -0.928 -9.277 6.856 1.00 66.69 82 ALA A N 1
ATOM 610 C CA . ALA A 1 82 ? -1.440 -10.621 7.114 1.00 66.69 82 ALA A CA 1
ATOM 611 C C . ALA A 1 82 ? -0.972 -11.179 8.470 1.00 66.69 82 ALA A C 1
ATOM 613 O O . ALA A 1 82 ? -1.778 -11.749 9.194 1.00 66.69 82 ALA A O 1
ATOM 614 N N . ASP A 1 83 ? 0.291 -10.948 8.846 1.00 68.06 83 ASP A N 1
ATOM 615 C CA . ASP A 1 83 ? 0.847 -11.418 10.127 1.00 68.06 83 ASP A CA 1
ATOM 616 C C . 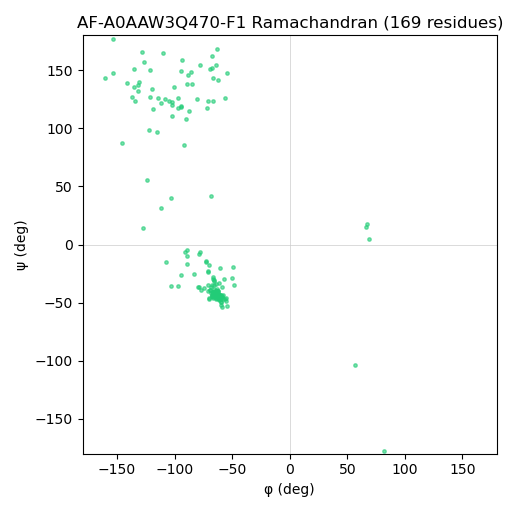ASP A 1 83 ? 0.323 -10.629 11.348 1.00 68.06 83 ASP A C 1
ATOM 618 O O . ASP A 1 83 ? 0.488 -11.065 12.487 1.00 68.06 83 ASP A O 1
ATOM 622 N N . CY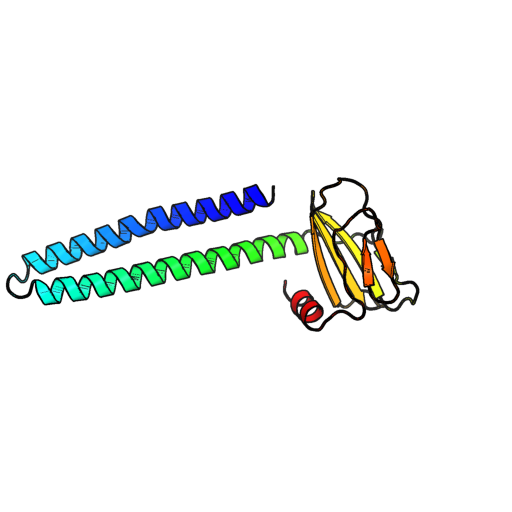S A 1 84 ? -0.294 -9.460 11.134 1.00 70.00 84 CYS A N 1
ATOM 623 C CA . CYS A 1 84 ? -0.932 -8.675 12.191 1.00 70.00 84 CYS A CA 1
ATOM 624 C C . CYS A 1 84 ? -2.409 -9.074 12.301 1.00 70.00 84 CYS A C 1
ATOM 626 O O . CYS A 1 84 ? -3.293 -8.460 11.689 1.00 70.00 84 CYS A O 1
ATOM 628 N N . GLU A 1 85 ? -2.680 -10.122 13.071 1.00 66.56 85 GLU A N 1
ATOM 629 C CA . GLU A 1 85 ? -4.038 -10.515 13.430 1.00 66.56 85 GLU A CA 1
ATOM 630 C C . GLU A 1 85 ? -4.417 -9.800 14.739 1.00 66.56 85 GLU A C 1
ATOM 632 O O . GLU A 1 85 ? -3.826 -10.088 15.780 1.00 66.56 85 GLU A O 1
ATOM 637 N N . PRO A 1 86 ? -5.308 -8.788 14.699 1.00 63.94 86 PRO A N 1
ATOM 638 C CA . PRO A 1 86 ? -5.648 -8.024 15.889 1.00 63.94 86 PRO A CA 1
ATOM 639 C C . PRO A 1 86 ? -6.384 -8.914 16.887 1.00 63.94 86 PRO A C 1
ATOM 641 O O . PRO A 1 86 ? -7.428 -9.488 16.566 1.00 63.94 86 PRO A O 1
ATOM 644 N N . ASP A 1 87 ? -5.837 -9.006 18.094 1.00 62.16 87 ASP A N 1
ATOM 645 C CA . ASP A 1 87 ? -6.431 -9.776 19.176 1.00 62.16 87 ASP A CA 1
ATOM 646 C C . ASP A 1 87 ? -7.726 -9.096 19.654 1.00 62.16 87 ASP A C 1
ATOM 648 O O . ASP A 1 87 ? -7.876 -7.872 19.583 1.00 62.16 87 ASP A O 1
ATOM 652 N N . ALA A 1 88 ? -8.687 -9.868 20.164 1.00 58.25 88 ALA A N 1
ATOM 653 C CA . ALA A 1 88 ? -10.005 -9.338 20.546 1.00 58.25 88 ALA A CA 1
ATOM 654 C C . ALA A 1 88 ? -9.926 -8.258 21.646 1.00 58.25 88 ALA A C 1
ATOM 656 O O . ALA A 1 88 ? -10.845 -7.452 21.804 1.00 58.25 88 ALA A O 1
ATOM 657 N N . ARG A 1 89 ? -8.815 -8.231 22.391 1.00 59.59 89 ARG A N 1
ATOM 658 C CA . ARG A 1 89 ? -8.526 -7.268 23.457 1.00 59.59 89 ARG A CA 1
ATOM 659 C C . ARG A 1 89 ? -8.227 -5.854 22.944 1.00 59.59 89 ARG A C 1
ATOM 661 O O . ARG A 1 89 ? -8.452 -4.906 23.687 1.00 59.59 89 ARG A O 1
ATOM 668 N N . ASP A 1 90 ? -7.796 -5.721 21.691 1.00 71.88 90 ASP A N 1
ATOM 669 C CA . ASP A 1 90 ? -7.441 -4.452 21.038 1.00 71.88 90 ASP A CA 1
ATOM 670 C C . ASP A 1 90 ? -8.551 -3.982 20.082 1.00 71.88 90 ASP A C 1
ATOM 672 O O . ASP A 1 90 ? -8.308 -3.519 18.961 1.00 71.88 90 ASP A O 1
ATOM 676 N N . SER A 1 91 ? -9.803 -4.160 20.514 1.00 77.81 91 SER A N 1
ATOM 677 C CA . SER A 1 91 ? -10.987 -3.778 19.752 1.00 77.81 91 SER A CA 1
ATOM 678 C C . SER A 1 91 ? -11.833 -2.753 20.498 1.00 77.81 91 SER A C 1
ATOM 680 O O . SER A 1 91 ? -12.118 -2.896 21.686 1.00 77.81 91 SER A O 1
ATOM 682 N N . GLU A 1 92 ? -12.246 -1.711 19.783 1.00 84.00 92 GLU A N 1
ATOM 683 C CA . GLU A 1 92 ? -13.057 -0.625 20.320 1.00 84.00 92 GLU A CA 1
ATOM 684 C C . GLU A 1 92 ? -14.239 -0.357 19.391 1.00 84.00 92 GLU A C 1
ATOM 686 O O . GLU A 1 92 ? -14.088 -0.268 18.170 1.00 84.00 92 GLU A O 1
ATOM 691 N N . HIS A 1 93 ? -15.433 -0.258 19.965 1.00 86.00 93 HIS A N 1
ATOM 692 C CA . HIS A 1 93 ? -16.635 0.089 19.21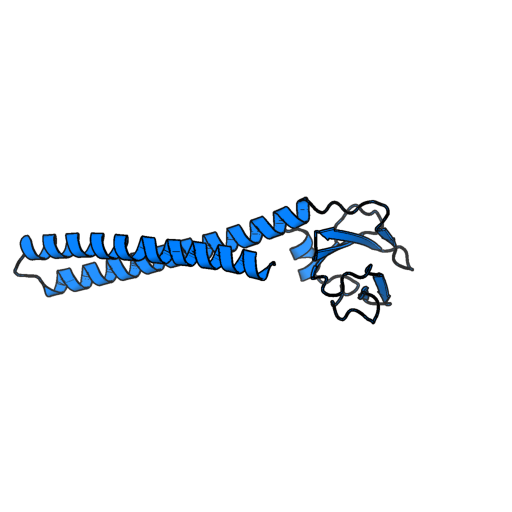5 1.00 86.00 93 HIS A CA 1
ATOM 693 C C . HIS A 1 93 ? -16.786 1.603 19.171 1.00 86.00 93 HIS A C 1
ATOM 695 O O . HIS A 1 93 ? -16.462 2.295 20.138 1.00 86.00 93 HIS A O 1
ATOM 701 N N . SER A 1 94 ? -17.318 2.111 18.064 1.00 85.81 94 SER A N 1
ATOM 702 C CA . SER A 1 94 ? -17.691 3.516 18.000 1.00 85.81 94 SER A CA 1
ATOM 703 C C . SER A 1 94 ? -18.813 3.825 19.007 1.00 85.81 94 SER A C 1
ATOM 705 O O . SER A 1 94 ? -19.593 2.929 19.346 1.00 85.81 94 SER A O 1
ATOM 707 N N . PRO A 1 95 ? -18.944 5.077 19.484 1.00 84.19 95 PRO A N 1
ATOM 708 C CA . PRO A 1 95 ? -19.971 5.455 20.461 1.00 84.19 95 PRO A CA 1
ATOM 709 C C . PRO A 1 95 ? -21.408 5.160 20.005 1.00 84.19 95 PRO A C 1
ATOM 711 O O . PRO A 1 95 ? -22.287 4.900 20.822 1.00 84.19 95 PRO A O 1
ATOM 714 N N . ASP A 1 96 ? -21.643 5.193 18.695 1.00 84.31 96 ASP A N 1
ATOM 715 C CA . ASP A 1 96 ? -22.909 4.867 18.035 1.00 84.31 96 ASP A CA 1
ATOM 716 C C . ASP A 1 96 ? -23.047 3.374 17.670 1.00 84.31 96 ASP A C 1
ATOM 718 O O . ASP A 1 96 ? -24.096 2.951 17.187 1.00 84.31 96 ASP A O 1
ATOM 722 N N . GLY A 1 97 ? -22.005 2.564 17.883 1.00 84.31 97 GLY A N 1
ATOM 723 C CA . GLY A 1 97 ? -21.975 1.129 17.581 1.00 84.31 97 GLY A CA 1
ATOM 724 C C . GLY A 1 97 ? -21.980 0.783 16.088 1.00 84.31 97 GLY A C 1
ATOM 725 O O . GLY A 1 97 ? -22.054 -0.392 15.725 1.00 84.31 97 GLY A O 1
ATOM 726 N N . SER A 1 98 ? -21.907 1.782 15.207 1.00 86.25 98 SER A N 1
ATOM 727 C CA . SER A 1 98 ? -21.928 1.593 13.752 1.00 86.25 98 SER A CA 1
ATOM 728 C C . SER A 1 98 ? -20.643 0.971 13.210 1.00 86.25 98 SER A C 1
ATOM 730 O O . SER A 1 98 ? -20.659 0.369 12.130 1.00 86.25 98 SER A O 1
ATOM 732 N N . TYR A 1 99 ? -19.536 1.123 13.939 1.00 88.69 99 TYR A N 1
ATOM 733 C CA . TYR A 1 99 ? -18.212 0.706 13.503 1.00 88.69 99 TYR A CA 1
ATOM 734 C C . TYR A 1 99 ? -17.452 -0.024 14.606 1.00 88.69 99 TYR A C 1
ATOM 736 O O . TYR A 1 99 ? -17.612 0.254 15.795 1.00 88.69 99 TYR A O 1
ATOM 744 N N . LEU A 1 100 ? -16.571 -0.925 14.177 1.00 88.50 100 LEU A N 1
ATOM 745 C CA . LEU A 1 100 ? -15.630 -1.624 15.042 1.00 88.50 100 LEU A CA 1
ATOM 746 C C . LEU A 1 100 ? -14.206 -1.287 14.602 1.00 88.50 100 LEU A C 1
ATOM 748 O O . LEU A 1 100 ? -13.798 -1.632 13.495 1.00 88.50 100 LEU A O 1
ATOM 752 N N . ALA A 1 101 ? -13.434 -0.631 15.459 1.00 88.00 101 ALA A N 1
ATOM 753 C CA . ALA A 1 101 ? -12.006 -0.448 15.251 1.00 88.00 101 ALA A CA 1
ATOM 754 C C . ALA A 1 101 ? -11.239 -1.616 15.872 1.00 88.00 101 ALA A C 1
ATOM 756 O O . ALA A 1 101 ? -11.542 -2.053 16.982 1.00 88.00 101 ALA A O 1
ATOM 757 N N . ARG A 1 102 ? -10.227 -2.110 15.165 1.00 86.75 102 ARG A N 1
ATOM 758 C CA . ARG A 1 102 ? -9.219 -3.020 15.711 1.00 86.75 102 ARG A CA 1
ATOM 759 C C . ARG A 1 102 ? -7.844 -2.502 15.350 1.00 86.75 102 ARG A C 1
ATOM 761 O O . ARG A 1 102 ? -7.641 -2.062 14.217 1.00 86.75 102 ARG A O 1
ATOM 768 N N . TYR A 1 103 ? -6.899 -2.589 16.268 1.00 81.69 103 TYR A N 1
ATOM 769 C CA . TYR A 1 103 ? -5.510 -2.273 15.971 1.00 81.69 103 TYR A CA 1
ATOM 770 C C . TYR A 1 103 ? -4.593 -3.422 16.368 1.00 81.69 103 TYR A C 1
ATOM 772 O O . TYR A 1 103 ? -4.939 -4.273 17.179 1.00 81.69 103 TYR A O 1
ATOM 780 N N . CYS A 1 104 ? -3.426 -3.474 15.742 1.00 79.50 104 CYS A N 1
ATOM 781 C CA . CYS A 1 104 ? -2.408 -4.468 16.034 1.00 79.50 104 CYS A CA 1
ATOM 782 C C . CYS A 1 104 ? -1.026 -3.818 15.970 1.00 79.50 104 CYS A C 1
ATOM 784 O O . CYS A 1 104 ? -0.752 -2.998 15.085 1.00 79.50 104 CYS A O 1
ATOM 786 N N . TYR A 1 105 ? -0.161 -4.184 16.916 1.00 75.44 105 TYR A N 1
ATOM 787 C CA . TYR A 1 105 ? 1.224 -3.730 16.957 1.00 75.44 105 TYR A CA 1
ATOM 788 C C . TYR A 1 105 ? 2.133 -4.739 16.272 1.00 75.44 105 TYR A C 1
ATOM 790 O O . TYR A 1 105 ? 2.309 -5.867 16.726 1.00 75.44 105 TYR A O 1
ATOM 798 N N . PHE A 1 106 ? 2.799 -4.289 15.219 1.00 72.81 106 PHE A N 1
ATOM 799 C CA . PHE A 1 106 ? 3.882 -5.013 14.583 1.00 72.81 106 PHE A CA 1
ATOM 800 C C . PHE A 1 106 ? 5.190 -4.235 14.729 1.00 72.81 106 PHE A C 1
ATOM 802 O O . PHE A 1 106 ? 5.511 -3.341 13.940 1.00 72.81 106 PHE A O 1
ATOM 809 N N . ARG A 1 107 ? 5.986 -4.596 15.742 1.00 73.31 107 ARG A N 1
ATOM 810 C CA . ARG A 1 107 ? 7.236 -3.903 16.106 1.00 73.31 107 ARG A CA 1
ATOM 811 C C . ARG A 1 107 ? 6.992 -2.414 16.399 1.00 73.31 107 ARG A C 1
ATOM 813 O O . ARG A 1 107 ? 6.455 -2.097 17.444 1.00 73.31 107 ARG A O 1
ATOM 820 N N . ASN A 1 108 ? 7.348 -1.520 15.475 1.00 72.12 108 ASN A N 1
ATOM 821 C CA . ASN A 1 108 ? 7.168 -0.065 15.594 1.00 72.12 108 ASN A CA 1
ATOM 822 C C . ASN A 1 108 ? 6.124 0.426 14.582 1.00 72.12 108 ASN A C 1
ATOM 824 O O . ASN A 1 108 ? 6.278 1.469 13.943 1.00 72.12 108 ASN A O 1
ATOM 828 N N . THR A 1 109 ? 5.147 -0.410 14.268 1.00 74.38 109 THR A N 1
ATOM 829 C CA . THR A 1 109 ? 4.140 -0.136 13.251 1.00 74.38 109 THR A CA 1
ATOM 830 C C . THR A 1 109 ? 2.797 -0.575 13.791 1.00 74.38 109 THR A C 1
ATOM 832 O O . THR A 1 109 ? 2.656 -1.701 14.249 1.00 74.38 109 THR A O 1
ATOM 835 N N . ILE A 1 110 ? 1.832 0.329 13.751 1.00 77.88 110 ILE A N 1
ATOM 836 C CA . ILE A 1 110 ? 0.469 0.110 14.204 1.00 77.88 110 ILE A CA 1
ATOM 837 C C . ILE A 1 110 ? -0.385 -0.036 12.954 1.00 77.88 110 ILE A C 1
ATOM 839 O O . ILE A 1 110 ? -0.388 0.843 12.088 1.00 77.88 110 ILE A O 1
ATOM 843 N N . VAL A 1 111 ? -1.090 -1.152 12.837 1.00 81.00 111 VAL A N 1
ATOM 844 C CA . VAL A 1 111 ? -2.064 -1.369 11.766 1.00 81.00 111 VAL A CA 1
ATOM 845 C C . VAL A 1 111 ? -3.444 -1.148 12.362 1.00 81.00 111 VAL A C 1
ATOM 847 O O . VAL A 1 111 ? -3.885 -1.944 13.184 1.00 81.00 111 VAL A O 1
ATOM 850 N N . LEU A 1 112 ? -4.105 -0.064 11.963 1.00 83.56 112 LEU A N 1
ATOM 851 C CA . LEU A 1 112 ? -5.468 0.269 12.355 1.00 83.56 112 LEU A CA 1
ATOM 852 C C . LEU A 1 112 ? -6.437 -0.179 11.267 1.00 83.56 112 LEU A C 1
ATOM 854 O O . LEU A 1 112 ? -6.309 0.207 10.102 1.00 83.56 112 LEU A O 1
ATOM 858 N N . ARG A 1 113 ? -7.431 -0.963 11.664 1.00 87.12 113 ARG A N 1
ATOM 859 C CA . ARG A 1 113 ? -8.473 -1.509 10.802 1.00 87.12 113 ARG A CA 1
ATOM 860 C C . ARG A 1 113 ? -9.836 -1.067 11.299 1.00 87.12 113 ARG A C 1
ATOM 862 O O . ARG A 1 113 ? -10.183 -1.277 12.457 1.00 87.12 113 ARG A O 1
ATOM 869 N N . LEU A 1 114 ? -10.617 -0.483 10.403 1.00 87.50 114 LEU A N 1
ATOM 870 C CA . LEU A 1 114 ? -12.005 -0.126 10.644 1.00 87.50 114 LEU A CA 1
ATOM 871 C C . LEU A 1 114 ? -12.902 -1.161 9.973 1.00 87.50 114 LEU A C 1
ATOM 873 O O . LEU A 1 114 ? -12.829 -1.349 8.759 1.00 87.50 114 LEU A O 1
ATOM 877 N N . TYR A 1 115 ? -13.766 -1.792 10.751 1.00 88.00 115 TYR A N 1
ATOM 878 C CA . TYR A 1 115 ? -14.746 -2.767 10.306 1.00 88.00 115 TYR A CA 1
ATOM 879 C C . TYR A 1 115 ? -16.168 -2.211 10.396 1.00 88.00 115 TYR A C 1
ATOM 881 O O . TYR A 1 115 ? -16.434 -1.198 11.050 1.00 88.00 115 TYR A O 1
ATOM 889 N N . ASP A 1 116 ? -17.090 -2.899 9.731 1.00 88.25 116 ASP A N 1
ATOM 890 C CA . ASP A 1 116 ? -18.519 -2.722 9.956 1.00 88.25 116 ASP A CA 1
ATOM 891 C C . ASP A 1 116 ? -18.936 -3.109 11.386 1.00 88.25 116 ASP A C 1
ATOM 893 O O . ASP A 1 116 ? -18.183 -3.738 12.130 1.00 88.25 116 ASP A O 1
ATOM 897 N N . LYS A 1 117 ? -20.171 -2.752 11.759 1.00 86.75 117 LYS A N 1
ATOM 898 C CA . LYS A 1 117 ? -20.780 -3.070 13.063 1.00 86.75 117 LYS A CA 1
ATOM 899 C C . LYS A 1 117 ? -20.669 -4.552 13.467 1.00 86.75 117 LYS A C 1
ATOM 901 O O . LYS A 1 117 ? -20.675 -4.877 14.645 1.00 86.75 117 LYS A O 1
ATOM 906 N N . GLU A 1 118 ? -20.624 -5.459 12.489 1.00 82.31 118 GLU A N 1
ATOM 907 C CA . GLU A 1 118 ? -20.576 -6.911 12.700 1.00 82.31 118 GLU A CA 1
ATOM 908 C C . GLU A 1 118 ? -19.140 -7.446 12.785 1.00 82.31 118 GLU A C 1
ATOM 910 O O . GLU A 1 118 ? -18.944 -8.629 13.062 1.00 82.31 118 GLU A O 1
ATOM 915 N N . GLY A 1 119 ? -18.132 -6.607 12.527 1.00 80.75 119 GLY A N 1
ATOM 916 C CA . GLY A 1 119 ? -16.728 -7.004 12.495 1.00 80.75 119 GLY A CA 1
ATOM 917 C C . GLY A 1 119 ? -16.374 -7.951 11.345 1.00 80.75 119 GLY A C 1
ATOM 918 O O . GLY A 1 119 ? -15.343 -8.622 11.415 1.00 80.75 119 GLY A O 1
ATOM 919 N N . LYS A 1 120 ? -17.224 -8.045 10.313 1.00 82.62 120 LYS A N 1
ATOM 920 C CA . LYS A 1 120 ? -17.079 -8.981 9.184 1.00 82.62 120 LYS A CA 1
ATOM 921 C C . LYS A 1 120 ? -16.432 -8.333 7.974 1.00 82.62 120 LYS A C 1
ATOM 923 O O . LYS A 1 120 ? -15.693 -8.996 7.248 1.00 82.62 120 LYS A O 1
ATOM 928 N N . ARG A 1 121 ? -16.721 -7.054 7.726 1.00 83.88 121 ARG A N 1
ATOM 929 C CA . ARG A 1 121 ? -16.240 -6.347 6.536 1.00 83.88 121 ARG A CA 1
ATOM 930 C C . ARG A 1 121 ? -15.232 -5.280 6.915 1.00 83.88 121 ARG A C 1
ATOM 932 O O . ARG A 1 121 ? -15.575 -4.343 7.627 1.00 83.88 121 ARG A O 1
ATOM 939 N N . LEU A 1 122 ? -14.021 -5.383 6.369 1.00 85.88 122 LEU A N 1
ATOM 940 C CA . LEU A 1 122 ? -13.021 -4.324 6.459 1.00 85.88 122 LEU A CA 1
ATOM 941 C C . LEU A 1 122 ? -13.445 -3.141 5.572 1.00 85.88 122 LEU A C 1
ATOM 943 O O . LEU A 1 122 ? -13.706 -3.299 4.377 1.00 85.88 122 LEU A O 1
ATOM 947 N N . LEU A 1 123 ? -13.564 -1.962 6.176 1.00 87.31 123 LEU A N 1
ATOM 948 C CA . LEU A 1 123 ? -14.002 -0.723 5.531 1.00 87.31 123 LEU A CA 1
ATOM 949 C C . LEU A 1 123 ? -12.839 0.217 5.228 1.00 87.31 123 LEU A C 1
ATOM 951 O O . LEU A 1 123 ? -12.875 0.914 4.217 1.00 87.31 123 LEU A O 1
ATOM 955 N N . ALA A 1 124 ? -11.838 0.255 6.101 1.00 85.62 124 ALA A N 1
ATOM 956 C CA . ALA A 1 124 ? -10.634 1.050 5.916 1.00 85.62 124 ALA A CA 1
ATOM 957 C C . ALA A 1 124 ? -9.469 0.424 6.684 1.00 85.62 124 ALA A C 1
ATOM 959 O O . ALA A 1 124 ? -9.658 -0.139 7.762 1.00 85.62 124 ALA A O 1
ATOM 960 N N . GLU A 1 125 ? -8.263 0.561 6.144 1.00 84.75 125 GLU A N 1
ATOM 961 C CA . GLU A 1 125 ? -7.028 0.186 6.824 1.00 84.75 125 GLU A CA 1
ATOM 962 C C . GLU A 1 125 ? -6.020 1.326 6.709 1.00 84.75 1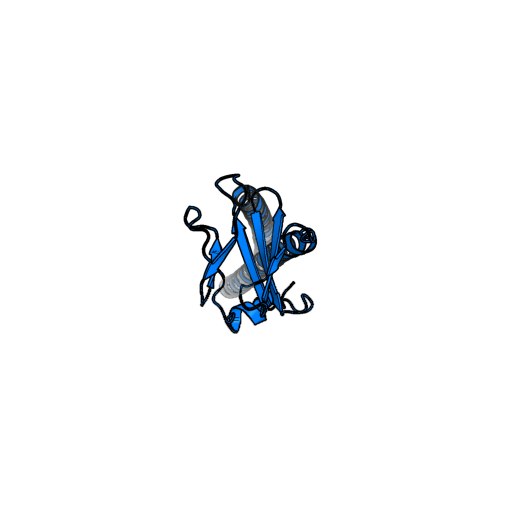25 GLU A C 1
ATOM 964 O O . GLU A 1 125 ? -5.855 1.943 5.649 1.00 84.75 125 GLU A O 1
ATOM 969 N N . ARG A 1 126 ? -5.337 1.612 7.814 1.00 79.44 126 ARG A N 1
ATOM 970 C CA . ARG A 1 126 ? -4.236 2.562 7.860 1.00 79.44 126 ARG A CA 1
ATOM 971 C C . ARG A 1 126 ? -3.087 1.991 8.665 1.00 79.44 126 ARG A C 1
ATOM 973 O O . ARG A 1 126 ? -3.265 1.440 9.746 1.00 79.44 126 ARG A O 1
ATOM 980 N N . THR A 1 127 ? -1.891 2.148 8.125 1.00 76.38 127 THR A N 1
ATOM 981 C CA . THR A 1 127 ? -0.658 1.725 8.774 1.00 76.38 127 THR A CA 1
ATOM 982 C C . THR A 1 127 ? 0.101 2.959 9.222 1.00 76.38 127 THR A C 1
ATOM 984 O O . THR A 1 127 ? 0.402 3.834 8.411 1.00 76.38 127 THR A O 1
ATOM 987 N N . TYR A 1 128 ? 0.431 3.010 10.502 1.00 74.50 128 TYR A N 1
ATOM 988 C CA . TYR A 1 128 ? 1.124 4.124 11.127 1.00 74.50 128 TYR A CA 1
ATOM 989 C C . TYR A 1 128 ? 2.412 3.643 11.753 1.00 74.50 128 TYR A C 1
ATOM 991 O O . TYR A 1 128 ? 2.532 2.493 12.170 1.00 74.50 128 TYR A O 1
ATOM 999 N N . ARG A 1 129 ? 3.408 4.519 11.803 1.00 72.69 129 ARG A N 1
ATOM 1000 C CA . ARG A 1 129 ? 4.682 4.189 12.419 1.00 72.69 129 ARG A CA 1
ATOM 1001 C C . ARG A 1 129 ? 4.689 4.726 13.836 1.00 72.69 129 ARG A C 1
ATOM 1003 O O . ARG A 1 129 ? 4.626 5.933 14.021 1.00 72.69 129 ARG A O 1
ATOM 1010 N N . ASP A 1 130 ? 4.797 3.824 14.798 1.00 70.19 130 ASP A N 1
ATOM 1011 C CA . ASP A 1 130 ? 4.967 4.206 16.189 1.00 70.19 130 ASP A CA 1
ATOM 1012 C C . ASP A 1 130 ? 6.384 4.760 16.390 1.00 70.19 130 ASP A C 1
ATOM 1014 O O . ASP A 1 130 ? 7.387 4.073 16.147 1.00 70.19 130 ASP A O 1
ATOM 1018 N N . THR A 1 131 ? 6.462 6.031 16.772 1.00 65.88 131 THR A N 1
ATOM 1019 C CA . THR A 1 131 ? 7.710 6.718 17.122 1.00 65.88 131 THR A CA 1
ATOM 1020 C C . THR A 1 131 ? 7.850 6.968 18.618 1.00 65.88 131 THR A C 1
ATOM 1022 O O . THR A 1 131 ? 8.958 7.282 19.048 1.00 65.88 131 THR A O 1
ATOM 1025 N N . SER A 1 132 ? 6.773 6.852 19.399 1.00 64.75 132 SER A N 1
ATOM 1026 C CA . SER A 1 132 ? 6.764 7.175 20.829 1.00 64.75 132 SER A CA 1
ATOM 1027 C C . SER A 1 132 ? 7.008 5.946 21.703 1.00 64.75 132 SER A C 1
ATOM 1029 O O . SER A 1 132 ? 7.534 6.091 22.805 1.00 64.75 132 SER A O 1
ATOM 1031 N N . GLY A 1 133 ? 6.671 4.742 21.221 1.00 62.19 133 GLY A N 1
ATOM 1032 C CA . GLY A 1 133 ? 6.774 3.507 22.006 1.00 62.19 133 GLY A CA 1
ATOM 1033 C C . GLY A 1 133 ? 5.809 3.472 23.196 1.00 62.19 133 GLY A C 1
ATOM 1034 O O . GLY A 1 133 ? 5.987 2.666 24.110 1.00 62.19 133 GLY A O 1
ATOM 1035 N N . LEU A 1 134 ? 4.822 4.371 23.203 1.00 63.44 134 LEU A N 1
ATOM 1036 C CA . LEU A 1 134 ? 3.764 4.438 24.200 1.00 63.44 134 LEU A CA 1
ATOM 1037 C C . LEU A 1 134 ? 2.540 3.662 23.704 1.00 63.44 134 LEU A C 1
ATOM 1039 O O . LEU A 1 134 ? 2.283 3.640 22.500 1.00 63.44 134 LEU A O 1
ATOM 1043 N N . PRO A 1 135 ? 1.748 3.068 24.615 1.00 64.50 135 PRO A N 1
ATOM 1044 C CA . PRO A 1 135 ? 0.468 2.484 24.253 1.00 64.50 135 PRO A CA 1
ATOM 1045 C C . PRO A 1 135 ? -0.407 3.538 23.579 1.00 64.50 135 PRO A C 1
ATOM 1047 O O . PRO A 1 135 ? -0.633 4.628 24.104 1.00 64.50 135 PRO A O 1
ATOM 1050 N N . VAL A 1 136 ? -0.877 3.202 22.394 1.00 67.50 136 VAL A N 1
ATOM 1051 C CA . VAL A 1 136 ? -1.735 4.035 21.574 1.00 67.50 136 VAL A CA 1
ATOM 1052 C C . VAL A 1 136 ? -3.163 3.904 22.080 1.00 67.50 136 VAL A C 1
ATOM 1054 O O . VAL A 1 136 ? -3.692 2.797 22.167 1.00 67.50 136 VAL A O 1
ATOM 1057 N N . SER A 1 137 ? -3.789 5.031 22.401 1.00 71.44 137 SER A N 1
ATOM 1058 C CA . SER A 1 137 ? -5.222 5.110 22.667 1.00 71.44 137 SER A CA 1
ATOM 1059 C C . SER A 1 137 ? -5.944 5.653 21.438 1.00 71.44 137 SER A C 1
ATOM 1061 O O . SER A 1 137 ? -5.489 6.600 20.786 1.00 71.44 137 SER A O 1
ATOM 1063 N N . LEU A 1 138 ? -7.067 5.025 21.096 1.00 77.50 138 LEU A N 1
ATOM 1064 C CA . LEU A 1 138 ? -7.953 5.504 20.045 1.00 77.50 138 LEU A CA 1
ATOM 1065 C C . LEU A 1 138 ? -8.931 6.530 20.622 1.00 77.50 138 LEU A C 1
ATOM 1067 O O . LEU A 1 138 ? -9.312 6.479 21.790 1.00 77.50 138 LEU A O 1
ATOM 1071 N N . TYR A 1 139 ? -9.319 7.486 19.786 1.00 82.00 139 TYR A N 1
ATOM 1072 C CA . TYR A 1 139 ? -10.311 8.496 20.107 1.00 82.00 139 TYR A CA 1
ATOM 1073 C C . TYR A 1 139 ? -11.292 8.655 18.947 1.00 82.00 139 TYR A C 1
ATOM 1075 O O . TYR A 1 139 ? -10.917 8.949 17.805 1.00 82.00 139 TYR A O 1
ATOM 1083 N N . TRP A 1 140 ? -12.573 8.476 19.256 1.00 82.75 140 TRP A N 1
ATOM 1084 C CA . TRP A 1 140 ? -13.668 8.660 18.314 1.00 82.75 140 TRP A CA 1
ATOM 1085 C C . TRP A 1 140 ? -14.131 10.119 18.318 1.00 82.75 140 TRP A C 1
ATOM 1087 O O . TRP A 1 140 ? -14.680 10.609 19.304 1.00 82.75 140 TRP A O 1
ATOM 1097 N N . LYS A 1 141 ? -13.956 10.809 17.189 1.00 81.31 141 LYS A N 1
ATOM 1098 C CA . LYS A 1 141 ? -14.656 12.059 16.866 1.00 81.31 141 LYS A CA 1
ATOM 1099 C C . LYS A 1 141 ? -15.904 11.752 16.048 1.00 81.31 141 LYS A C 1
ATOM 1101 O O . LYS A 1 141 ? -15.969 10.746 15.349 1.00 81.31 141 LYS A O 1
ATOM 1106 N N . GLU A 1 142 ? -16.847 12.691 16.060 1.00 75.44 142 GLU A N 1
ATOM 1107 C CA . GLU A 1 142 ? -18.121 12.614 15.326 1.00 75.44 142 GLU A CA 1
ATOM 1108 C C . GLU A 1 142 ? -17.950 12.203 13.848 1.00 75.44 142 GLU A C 1
ATOM 1110 O O . GLU A 1 142 ? -18.759 11.455 13.312 1.00 75.44 142 GLU A O 1
ATOM 1115 N N . HIS A 1 143 ? -16.851 12.629 13.214 1.00 77.81 143 HIS A N 1
ATOM 1116 C CA . HIS A 1 143 ? -16.565 12.381 11.797 1.00 77.81 143 HIS A CA 1
ATOM 1117 C C . HIS A 1 143 ? -15.185 11.747 11.544 1.00 77.81 143 HIS A C 1
ATOM 1119 O O . HIS A 1 143 ? -14.695 11.771 10.412 1.00 77.81 143 HIS A O 1
ATOM 1125 N N . ALA A 1 144 ? -14.507 11.221 12.570 1.00 79.94 144 ALA A N 1
ATOM 1126 C CA . ALA A 1 144 ? -13.189 10.611 12.391 1.00 79.94 144 ALA A CA 1
ATOM 1127 C C . ALA A 1 144 ? -12.806 9.664 13.533 1.00 79.94 144 ALA A C 1
ATOM 1129 O O . ALA A 1 144 ? -13.033 9.961 14.700 1.00 79.94 144 ALA A O 1
ATOM 1130 N N . LEU A 1 145 ? -12.126 8.573 13.197 1.00 81.38 145 LEU A N 1
ATOM 1131 C CA . LEU A 1 145 ? -11.364 7.763 14.139 1.00 81.38 145 LEU A CA 1
ATOM 1132 C C . LEU A 1 145 ? -9.910 8.240 14.118 1.00 81.38 145 LEU A C 1
ATOM 1134 O O . LEU A 1 145 ? -9.257 8.184 13.073 1.00 81.38 145 LEU A O 1
ATOM 1138 N N . MET A 1 146 ? -9.409 8.729 15.249 1.00 79.44 146 MET A N 1
ATOM 1139 C CA . MET A 1 146 ? -8.052 9.265 15.374 1.00 79.44 146 MET A CA 1
ATOM 1140 C C . MET A 1 146 ? -7.325 8.621 16.551 1.00 79.44 146 MET A C 1
ATOM 1142 O O . MET A 1 146 ? -7.940 7.992 17.408 1.00 79.44 146 MET A O 1
ATOM 1146 N N . TYR A 1 147 ? -6.012 8.798 16.599 1.00 71.25 147 TYR A N 1
ATOM 1147 C CA . TYR A 1 147 ? -5.242 8.547 17.811 1.00 71.25 147 TYR A CA 1
ATOM 1148 C C . TYR A 1 147 ? -5.404 9.704 18.793 1.00 71.25 147 TYR A C 1
ATOM 1150 O O . TYR A 1 147 ? -5.715 10.826 18.381 1.00 71.25 147 TYR A O 1
ATOM 1158 N N . ALA A 1 148 ? -5.233 9.428 20.086 1.00 65.12 148 ALA A N 1
ATOM 1159 C CA . ALA A 1 148 ? -5.292 10.461 21.110 1.00 65.12 148 ALA A CA 1
ATOM 1160 C C . ALA A 1 148 ? -4.317 11.613 20.810 1.00 65.12 148 ALA A C 1
ATOM 1162 O O . ALA A 1 148 ? -3.247 11.406 20.239 1.00 65.12 148 ALA A O 1
ATOM 1163 N N . GLU A 1 149 ? -4.723 12.822 21.208 1.00 53.91 149 GLU A N 1
ATOM 1164 C CA . GLU A 1 149 ? -4.192 14.139 20.809 1.00 53.91 149 GLU A CA 1
ATOM 1165 C C . GLU A 1 149 ? -2.665 14.316 20.874 1.00 53.91 149 GLU A C 1
ATOM 1167 O O . GLU A 1 149 ? -2.126 15.190 20.204 1.00 53.91 149 GLU A O 1
ATOM 1172 N N . GLU A 1 150 ? -1.953 13.479 21.624 1.00 50.44 150 GLU A N 1
ATOM 1173 C CA . GLU A 1 150 ? -0.490 13.518 21.739 1.00 50.44 150 GLU A CA 1
ATOM 1174 C C . GLU A 1 150 ? 0.240 12.872 20.548 1.00 50.44 150 GLU A C 1
ATOM 1176 O O . GLU A 1 150 ? 1.464 12.959 20.436 1.00 50.44 150 GLU A O 1
ATOM 1181 N N . GLN A 1 151 ? -0.494 12.211 19.651 1.00 58.12 151 GLN A N 1
ATOM 1182 C CA . GLN A 1 151 ? 0.054 11.479 18.518 1.00 58.12 151 GLN A CA 1
ATOM 1183 C C . GLN A 1 151 ? -0.548 12.038 17.224 1.00 58.12 151 GLN A C 1
ATOM 1185 O O . GLN A 1 151 ? -1.640 11.652 16.811 1.00 58.12 151 GLN A O 1
ATOM 1190 N N . GLU A 1 152 ? 0.184 12.924 16.534 1.00 57.75 152 GLU A N 1
ATOM 1191 C CA . GLU A 1 152 ? -0.149 13.430 15.184 1.00 57.75 152 GLU A CA 1
ATOM 1192 C C . GLU A 1 152 ? -0.014 12.341 14.098 1.00 57.75 152 GLU A C 1
ATOM 1194 O O . GLU A 1 152 ? 0.500 12.554 13.001 1.00 57.75 152 GLU A O 1
ATOM 1199 N N . LEU A 1 153 ? -0.458 11.123 14.391 1.00 60.56 153 LEU A N 1
ATOM 1200 C CA . LEU A 1 153 ? -0.361 9.993 13.485 1.00 60.56 153 LEU A CA 1
ATOM 1201 C C . LEU A 1 153 ? -1.433 10.053 12.387 1.00 60.56 153 LEU A C 1
ATOM 1203 O O . LEU A 1 153 ? -1.343 9.303 11.431 1.00 60.56 153 LEU A O 1
ATOM 1207 N N . GLY A 1 154 ? -2.387 10.988 12.426 1.00 64.81 154 GLY A N 1
ATOM 1208 C CA . GLY A 1 154 ? -3.490 11.068 11.461 1.00 64.81 154 GLY A CA 1
ATOM 1209 C C . GLY A 1 154 ? -4.637 10.112 11.813 1.00 64.81 154 GLY A C 1
ATOM 1210 O O . GLY A 1 154 ? -4.608 9.445 12.843 1.00 64.81 154 GLY A O 1
ATOM 1211 N N . GLY A 1 155 ? -5.683 10.060 10.982 1.00 76.94 155 GLY A N 1
ATOM 1212 C CA . GLY A 1 155 ? -6.893 9.287 11.289 1.00 76.94 155 GLY A CA 1
ATOM 1213 C C . GLY A 1 155 ? -7.667 8.808 10.063 1.00 76.94 155 GLY A C 1
ATOM 1214 O O . GLY A 1 155 ? -7.305 9.102 8.921 1.00 76.94 155 GLY A O 1
ATOM 1215 N N . ILE A 1 156 ? -8.735 8.055 10.315 1.00 79.94 156 ILE A N 1
ATOM 1216 C CA . ILE A 1 156 ? -9.692 7.572 9.317 1.00 79.94 156 ILE A CA 1
ATOM 1217 C C . ILE A 1 156 ? -10.941 8.453 9.397 1.00 79.94 156 ILE A C 1
ATOM 1219 O O . ILE A 1 156 ? -11.589 8.509 10.438 1.00 79.94 156 ILE A O 1
ATOM 1223 N N . SER A 1 157 ? -11.297 9.134 8.309 1.00 81.69 157 SER A N 1
ATOM 1224 C CA . SER A 1 157 ? -12.551 9.895 8.234 1.00 81.69 157 SER A CA 1
ATOM 1225 C C . SER A 1 157 ? -13.767 8.964 8.264 1.00 81.69 157 SER A C 1
ATOM 1227 O O . SER A 1 157 ? -13.744 7.882 7.676 1.00 81.69 157 SER A O 1
ATOM 1229 N N . LEU A 1 158 ? -14.837 9.395 8.929 1.00 81.81 158 LEU A N 1
ATOM 1230 C CA . LEU A 1 158 ? -16.111 8.688 9.029 1.00 81.81 158 LEU A CA 1
ATOM 1231 C C . LEU A 1 158 ? -17.205 9.504 8.310 1.00 81.81 158 LEU A C 1
ATOM 1233 O O . LEU A 1 158 ? -17.383 10.678 8.636 1.00 81.81 158 LEU A O 1
ATOM 1237 N N . PRO A 1 159 ? -17.950 8.916 7.353 1.00 84.00 159 PRO A N 1
ATOM 1238 C CA . PRO A 1 159 ? -17.759 7.577 6.795 1.00 84.00 159 PRO A CA 1
ATOM 1239 C C . PRO A 1 159 ? -16.459 7.469 5.965 1.00 84.00 159 PRO A C 1
ATOM 1241 O O . PRO A 1 159 ? -16.038 8.454 5.355 1.00 84.00 159 PRO A O 1
ATOM 1244 N N . PRO A 1 160 ? -15.844 6.272 5.881 1.00 82.38 160 PRO A N 1
ATOM 1245 C CA . PRO A 1 160 ? -14.612 6.074 5.122 1.00 82.38 160 PRO A CA 1
ATOM 1246 C C . PRO A 1 160 ? -14.814 6.358 3.637 1.00 82.38 160 PRO A C 1
ATOM 1248 O O . PRO A 1 160 ? -15.850 5.996 3.056 1.00 82.38 160 PRO A O 1
ATOM 1251 N N . THR A 1 161 ? -13.804 6.982 3.029 1.00 83.88 161 THR A N 1
ATOM 1252 C CA . THR A 1 161 ? -13.854 7.414 1.629 1.00 83.88 161 THR A CA 1
ATOM 1253 C C . THR A 1 161 ? -13.881 6.217 0.675 1.00 83.88 161 THR A C 1
ATOM 1255 O O . THR A 1 161 ? -13.523 5.092 1.029 1.00 83.88 161 THR A O 1
ATOM 1258 N N . PHE A 1 162 ? -14.292 6.443 -0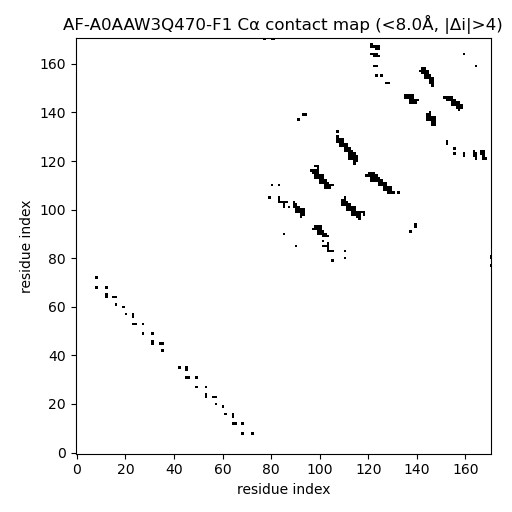.577 1.00 83.38 162 PHE A N 1
ATOM 1259 C CA . PHE A 1 162 ? -14.266 5.390 -1.600 1.00 83.38 162 PHE A CA 1
ATOM 1260 C C . PHE A 1 162 ? -12.862 4.824 -1.823 1.00 83.38 162 PHE A C 1
ATOM 1262 O O . PHE A 1 162 ? -12.719 3.618 -2.014 1.00 83.38 162 PHE A O 1
ATOM 1269 N N . LEU A 1 163 ? -11.838 5.682 -1.756 1.00 79.62 163 LEU A N 1
ATOM 1270 C CA . LEU A 1 163 ? -10.448 5.262 -1.873 1.00 79.62 163 LEU A CA 1
ATOM 1271 C C . LEU A 1 163 ? -10.066 4.330 -0.721 1.00 79.62 163 LEU A C 1
ATOM 1273 O O . LEU A 1 163 ? -9.505 3.270 -0.973 1.00 79.62 163 LEU A O 1
ATOM 1277 N N . ASP A 1 164 ? -10.450 4.669 0.511 1.00 80.19 164 ASP A N 1
ATOM 1278 C CA . ASP A 1 164 ? -10.147 3.848 1.689 1.00 80.19 164 ASP A CA 1
ATOM 1279 C C . ASP A 1 164 ? -10.761 2.454 1.575 1.00 80.19 164 ASP A C 1
ATOM 1281 O O . ASP A 1 164 ? -10.072 1.453 1.775 1.00 80.19 164 ASP A O 1
ATOM 1285 N N . ARG A 1 165 ? -12.024 2.382 1.138 1.00 82.44 165 ARG A N 1
ATOM 1286 C CA . ARG A 1 165 ? -12.728 1.111 0.909 1.00 82.44 165 ARG A CA 1
ATOM 1287 C C . ARG A 1 165 ? -12.128 0.284 -0.219 1.00 82.44 165 ARG A C 1
ATOM 1289 O O . ARG A 1 165 ? -12.189 -0.942 -0.158 1.00 82.44 165 ARG A O 1
ATOM 1296 N N . ALA A 1 166 ? -11.615 0.930 -1.265 1.00 80.75 166 ALA A N 1
ATOM 1297 C CA . ALA A 1 166 ? -10.939 0.240 -2.357 1.00 80.75 166 ALA A CA 1
ATOM 1298 C C . ALA A 1 166 ? -9.589 -0.310 -1.884 1.00 80.75 166 ALA A C 1
ATOM 1300 O O . ALA A 1 166 ? -9.296 -1.480 -2.101 1.00 80.75 166 ALA A O 1
ATOM 1301 N N . THR A 1 167 ? -8.806 0.497 -1.163 1.00 76.94 167 THR A N 1
ATOM 1302 C CA . THR A 1 167 ? -7.508 0.069 -0.625 1.00 76.94 167 THR A CA 1
ATOM 1303 C C . THR A 1 167 ? -7.626 -1.008 0.447 1.00 76.94 167 THR A C 1
ATOM 1305 O O . THR A 1 167 ? -6.749 -1.853 0.535 1.00 76.94 167 THR A O 1
ATOM 1308 N N . ALA A 1 168 ? -8.720 -1.028 1.211 1.00 78.75 168 ALA A N 1
ATOM 1309 C CA . ALA A 1 168 ? -9.001 -2.067 2.201 1.00 78.75 168 ALA A CA 1
ATOM 1310 C C . ALA A 1 168 ? -9.343 -3.436 1.586 1.00 78.75 168 ALA A C 1
ATOM 1312 O O . ALA A 1 168 ? -9.318 -4.442 2.284 1.00 78.75 168 ALA A O 1
ATOM 1313 N N . GLN A 1 169 ? -9.700 -3.488 0.299 1.00 76.81 169 GLN A N 1
ATOM 1314 C CA . GLN A 1 169 ? -9.937 -4.746 -0.421 1.00 76.81 169 GLN A CA 1
ATOM 1315 C C . GLN A 1 169 ? -8.667 -5.302 -1.064 1.00 76.81 169 GLN A C 1
ATOM 1317 O O . GLN A 1 169 ? -8.676 -6.422 -1.576 1.00 76.81 169 GLN A O 1
ATOM 1322 N N . LEU A 1 170 ? -7.595 -4.512 -1.079 1.00 68.56 170 LEU A N 1
ATOM 1323 C CA . LEU A 1 170 ? -6.304 -4.942 -1.575 1.00 68.56 170 LEU A CA 1
ATOM 1324 C C . LEU A 1 170 ? -5.558 -5.674 -0.445 1.00 68.56 170 LEU A C 1
ATOM 1326 O O . LEU A 1 170 ? -5.634 -5.222 0.699 1.00 68.56 170 LEU A O 1
ATOM 1330 N N . PRO A 1 171 ? -4.883 -6.797 -0.747 1.00 56.12 171 PRO A N 1
ATOM 1331 C CA . PRO A 1 171 ? -4.118 -7.559 0.240 1.00 56.12 171 PRO A CA 1
ATOM 1332 C C . PRO A 1 171 ? -2.954 -6.754 0.829 1.00 56.12 171 PRO A C 1
ATOM 1334 O O . PRO A 1 171 ? -2.368 -5.930 0.086 1.00 56.12 171 PRO A O 1
#

Mean predicted aligned error: 13.55 Å

Secondary structure (DSSP, 8-state):
-HHHHHHHHHHHHHHHHHHHHHHHHHHHHHHHHHHHHH-TT-HHHHHHHHHHHHHHHHHHHHHHHHHHHHHHHHHHHHHHHHH----GGGEEE-TTSSEEEEEEEETTEEEEEEEETTS-SEEEEEEEE-SS-SPPPEEEETTEEEE-TT----EEESSPPHHHHHHTT--

Radius of gyration: 25.67 Å; Cα contacts (8 Å, |Δi|>4): 183; chains: 1; bounding box: 58×26×70 Å

Solvent-accessible surface area (backbone atoms only — not comparable to full-atom values): 9643 Å² total; per-residue (Å²): 105,71,63,54,53,49,46,51,50,53,48,52,52,49,50,52,50,64,56,48,50,56,53,55,51,50,58,47,50,55,50,51,51,50,48,53,75,74,40,80,86,51,60,69,63,53,52,55,52,50,51,53,51,49,53,51,51,52,52,51,51,52,51,52,52,54,51,51,50,53,54,50,54,49,49,54,53,28,52,55,53,67,75,51,71,53,53,83,87,44,52,47,66,42,98,83,51,65,31,28,38,34,37,30,81,56,93,55,30,37,42,40,36,35,21,34,59,82,65,79,46,68,40,29,64,51,79,40,73,54,83,80,87,63,89,83,49,79,39,82,50,102,49,28,45,28,45,40,90,92,44,92,74,59,68,49,52,51,79,64,49,73,66,39,38,54,57,38,72,51,109

pLDDT: mean 73.95, std 9.92, range [35.72, 88.69]

Sequence (171 aa):
MSTIVNEAGIALMAILLVATLPIVTLASLVRLLHSILSNPGDRGGAIAQEVKILVRRTFTAVAVVVALGCVWGYWKDAQRRADCEPDARDSEHSPDGSYLARYCYFRNTIVLRLYDKEGKRLLAERTYRDTSGLPVSLYWKEHALMYAEEQELGGISLPPTFLDRATAQLP

Nearest PDB structures (foldseek):
  4fgi-assembly3_F  TM=6.599E-01  e=1.167E-01  Pseudomonas aeruginosa PAO1
  7yx7-assembly1_A  TM=6.756E-01  e=7.974E-01  Serratia proteamaculans
  8ceo-assembly1_p  TM=5.602E-01  e=3.964E-01  Saccharomyces cerevisiae
  7ui9-assembly1_a  TM=5.534E-01  e=8.452E-01  Saccharomyces cerevisiae S288C
  6c0b-assembly1_A  TM=5.721E-01  e=7.290E+00  Clostridioides difficile

Foldseek 3Di:
DVVVVVVVLVVVLVVQLVVVLVVLVVVLVVVLVVCCVVPVPPNPVSVVVSVVVSVVVSVVSNVVSVVVSVVVVVVVVVVLVVVFDFDPVQWDAAPVLQWIWTWGDDPQKIKIWIDGSVNPATQAIDIFGHPPPDDWDWDDDPFWIDTPPVDPRDTAGPVHDPVRRVVRPPD